Protein AF-A0A519ZML3-F1 (afdb_monomer_lite)

Foldseek 3Di:
DAFDADPFFAKDWDDDPVLVVCVPPPPRDRDPDIDIQGHFADDDPNFGWYWQEWDDDPNKIKTKTWTFPDNDRPDGHFTQFMWIKIADPVVSDMDIDFDDDPVRHGHRFAWRYKDFPDAPDVQKTWIWTWTDPVPPDIDTDIDIGGDDDDD

pLDDT: mean 86.87, std 12.07, range [33.75, 97.94]

Radius of gyration: 16.41 Å; chains: 1; bounding box: 42×41×36 Å

Structure (mmCIF, N/CA/C/O backbone):
data_AF-A0A519ZML3-F1
#
_entry.id   AF-A0A519ZML3-F1
#
loop_
_atom_site.group_PDB
_atom_site.id
_atom_site.type_symbol
_atom_site.label_atom_id
_atom_site.label_alt_id
_atom_site.label_comp_id
_atom_site.label_asym_id
_atom_site.label_entity_id
_atom_site.label_seq_id
_atom_site.pdbx_PDB_ins_code
_atom_site.Cartn_x
_atom_site.Cartn_y
_atom_site.Cartn_z
_atom_site.occupancy
_atom_site.B_iso_or_equiv
_atom_site.auth_seq_id
_atom_site.auth_comp_id
_atom_site.auth_asym_id
_atom_site.auth_atom_id
_atom_site.pdbx_PDB_model_num
ATOM 1 N N . MET A 1 1 ? 9.140 -6.364 -3.991 1.00 59.19 1 MET A N 1
ATOM 2 C CA . MET A 1 1 ? 8.193 -5.631 -4.862 1.00 59.19 1 MET A CA 1
ATOM 3 C C . MET A 1 1 ? 9.015 -4.781 -5.811 1.00 59.19 1 MET A C 1
ATOM 5 O O . MET A 1 1 ? 10.081 -4.355 -5.393 1.00 59.19 1 MET A O 1
ATOM 9 N N . GLN A 1 2 ? 8.594 -4.577 -7.058 1.00 54.97 2 GLN A N 1
ATOM 10 C CA . GLN A 1 2 ? 9.335 -3.736 -8.004 1.00 54.97 2 GLN A CA 1
ATOM 11 C C . GLN A 1 2 ? 8.392 -2.679 -8.581 1.00 54.97 2 GLN A C 1
ATOM 13 O O . GLN A 1 2 ? 7.272 -3.002 -8.973 1.00 54.97 2 GLN A O 1
ATOM 18 N N . ARG A 1 3 ? 8.839 -1.420 -8.596 1.00 58.59 3 ARG A N 1
ATOM 19 C CA . ARG A 1 3 ? 8.091 -0.273 -9.124 1.00 58.59 3 ARG A CA 1
ATOM 20 C C . ARG A 1 3 ? 8.196 -0.222 -10.653 1.00 58.59 3 ARG A C 1
ATOM 22 O O . ARG A 1 3 ? 9.276 -0.430 -11.205 1.00 58.59 3 ARG A O 1
ATOM 29 N N . SER A 1 4 ? 7.090 0.083 -11.332 1.00 54.75 4 SER A N 1
ATOM 30 C CA . SER A 1 4 ? 7.099 0.394 -12.768 1.00 54.75 4 SER A CA 1
ATOM 31 C C . SER A 1 4 ? 7.613 1.821 -12.992 1.00 54.75 4 SER A C 1
ATOM 33 O O . SER A 1 4 ? 7.153 2.750 -12.332 1.00 54.75 4 SER A O 1
ATOM 35 N N . VAL A 1 5 ? 8.537 2.017 -13.936 1.00 55.03 5 VAL A N 1
ATOM 36 C CA . VAL A 1 5 ? 8.936 3.359 -14.404 1.00 55.03 5 VAL A CA 1
ATOM 37 C C . VAL A 1 5 ? 7.847 3.891 -15.348 1.00 55.03 5 VAL A C 1
ATOM 39 O O . VAL A 1 5 ? 7.409 3.159 -16.234 1.00 55.03 5 VAL A O 1
ATOM 42 N N . GLY A 1 6 ? 7.444 5.160 -15.217 1.00 53.19 6 GLY A N 1
ATOM 43 C CA . GLY A 1 6 ? 6.710 5.865 -16.282 1.00 53.19 6 GLY A CA 1
ATOM 44 C C . GLY A 1 6 ? 5.177 5.828 -16.239 1.00 53.19 6 GLY A C 1
ATOM 45 O O . GLY A 1 6 ? 4.550 5.893 -17.291 1.00 53.19 6 GLY A O 1
ATOM 46 N N . GLY A 1 7 ? 4.556 5.755 -15.056 1.00 60.62 7 GLY A N 1
ATOM 47 C CA . GLY A 1 7 ? 3.109 5.995 -14.908 1.00 60.62 7 GLY A CA 1
ATOM 48 C C . GLY A 1 7 ? 2.190 4.907 -15.482 1.00 60.62 7 GLY A C 1
ATOM 49 O O . GLY A 1 7 ? 1.008 5.158 -15.689 1.00 60.62 7 GLY A O 1
ATOM 50 N N . GLY A 1 8 ? 2.721 3.710 -15.754 1.00 69.94 8 GLY A N 1
ATOM 51 C CA . GLY A 1 8 ? 1.911 2.532 -16.075 1.00 69.94 8 GLY A CA 1
ATOM 52 C C . GLY A 1 8 ? 1.202 1.958 -14.839 1.00 69.94 8 GLY A C 1
ATOM 53 O O . GLY A 1 8 ? 1.599 2.264 -13.711 1.00 69.94 8 GLY A O 1
ATOM 54 N N . PRO A 1 9 ? 0.186 1.098 -15.028 1.00 81.88 9 PRO A N 1
ATOM 55 C CA . PRO A 1 9 ? -0.559 0.514 -13.919 1.00 81.88 9 PRO A CA 1
ATOM 56 C C . PRO A 1 9 ? 0.352 -0.339 -13.032 1.00 81.88 9 PRO A C 1
ATOM 58 O O . PRO A 1 9 ? 1.339 -0.926 -13.491 1.00 81.88 9 PRO A O 1
ATOM 61 N N . ALA A 1 10 ? -0.003 -0.451 -11.755 1.00 88.75 10 ALA A N 1
ATOM 62 C CA . ALA A 1 10 ? 0.687 -1.356 -10.852 1.00 88.75 10 ALA A CA 1
ATOM 63 C C . ALA A 1 10 ? 0.255 -2.795 -11.130 1.00 88.75 10 ALA A C 1
ATOM 65 O O . ALA A 1 10 ? -0.930 -3.080 -11.311 1.00 88.75 10 ALA A O 1
ATOM 66 N N . VAL A 1 11 ? 1.221 -3.711 -11.165 1.00 91.50 11 VAL A N 1
ATOM 67 C CA . VAL A 1 11 ? 0.991 -5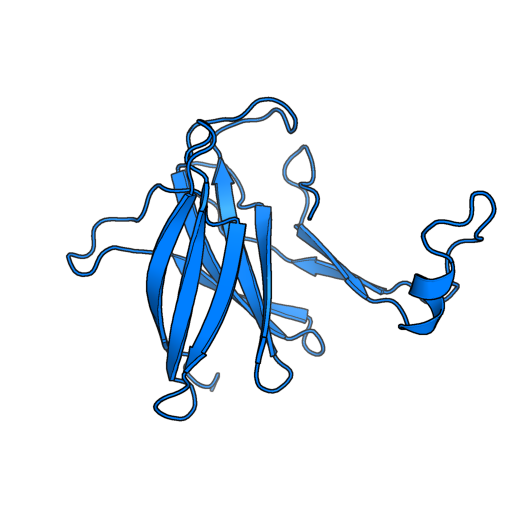.083 -11.625 1.00 91.50 11 VAL A CA 1
ATOM 68 C C . VAL A 1 11 ? 1.220 -6.087 -10.501 1.00 91.50 11 VAL A C 1
ATOM 70 O O . VAL A 1 11 ? 2.237 -6.047 -9.812 1.00 91.50 11 VAL A O 1
ATOM 73 N N . LEU A 1 12 ? 0.288 -7.029 -10.358 1.00 91.88 12 LEU A N 1
ATOM 74 C CA . LEU A 1 12 ? 0.462 -8.258 -9.589 1.00 91.88 12 LEU A CA 1
ATOM 75 C C . LEU A 1 12 ? 0.552 -9.448 -10.547 1.00 91.88 12 LEU A C 1
ATOM 77 O O . LEU A 1 12 ? -0.276 -9.601 -11.447 1.00 91.88 12 LEU A O 1
ATOM 81 N N . PHE A 1 13 ? 1.534 -10.316 -10.323 1.00 89.81 13 PHE A N 1
ATOM 82 C CA . PHE A 1 13 ? 1.659 -11.584 -11.036 1.00 89.81 13 PHE A CA 1
ATOM 83 C C . PHE A 1 13 ? 1.119 -12.709 -10.158 1.00 89.81 13 PHE A C 1
ATOM 85 O O . PHE A 1 13 ? 1.641 -12.964 -9.074 1.00 89.81 13 PHE A O 1
ATOM 92 N N . ALA A 1 14 ? 0.072 -13.381 -10.627 1.00 88.88 14 ALA A N 1
ATOM 93 C CA . ALA A 1 14 ? -0.443 -14.591 -10.008 1.00 88.88 14 ALA A CA 1
ATOM 94 C C . ALA A 1 14 ? 0.120 -15.812 -10.741 1.00 88.88 14 ALA A C 1
ATOM 96 O O . ALA A 1 14 ? -0.017 -15.944 -11.960 1.00 88.88 14 ALA A O 1
ATOM 97 N N . LEU A 1 15 ? 0.762 -16.682 -9.969 1.00 87.94 15 LEU A N 1
ATOM 98 C CA . LEU A 1 15 ? 1.498 -17.853 -10.425 1.00 87.94 15 LEU A CA 1
ATOM 99 C C . LEU A 1 15 ? 1.099 -19.052 -9.555 1.00 87.94 15 LEU A C 1
ATOM 101 O O . LEU A 1 15 ? 0.874 -18.864 -8.355 1.00 87.94 15 LEU A O 1
ATOM 105 N N . PRO A 1 16 ? 1.041 -20.273 -10.109 1.00 86.75 16 PRO A N 1
ATOM 106 C CA . PRO A 1 16 ? 0.944 -21.480 -9.298 1.00 86.75 16 PRO A CA 1
ATOM 107 C C . PRO A 1 16 ? 2.143 -21.599 -8.347 1.00 86.75 16 PRO A C 1
ATOM 109 O O . PRO A 1 16 ? 3.259 -21.219 -8.705 1.00 86.75 16 PRO A O 1
ATOM 112 N N . LEU A 1 17 ? 1.940 -22.126 -7.138 1.00 85.69 17 LEU A N 1
ATOM 113 C CA . LEU A 1 17 ? 3.008 -22.222 -6.135 1.00 85.69 17 LEU A CA 1
ATOM 114 C C . LEU A 1 17 ? 4.164 -23.108 -6.621 1.00 85.69 17 LEU A C 1
ATOM 116 O O . LEU A 1 17 ? 5.327 -22.785 -6.392 1.00 85.69 17 LEU A O 1
ATOM 120 N N . GLU A 1 18 ? 3.857 -24.189 -7.339 1.00 83.81 18 GLU A N 1
ATOM 121 C CA . GLU A 1 18 ? 4.848 -25.087 -7.930 1.00 83.81 18 GLU A CA 1
ATOM 122 C C . GLU A 1 18 ? 5.797 -24.362 -8.891 1.00 83.81 18 GLU A C 1
ATOM 124 O O . GLU A 1 18 ? 6.973 -24.711 -8.975 1.00 83.81 18 GLU A O 1
ATOM 129 N N . ALA A 1 19 ? 5.330 -23.291 -9.539 1.00 82.56 19 ALA A N 1
ATOM 130 C CA . ALA A 1 19 ? 6.146 -22.469 -10.417 1.00 82.56 19 ALA A CA 1
ATOM 131 C C . ALA A 1 19 ? 7.290 -21.775 -9.651 1.00 82.56 19 ALA A C 1
ATOM 133 O O . ALA A 1 19 ? 8.363 -21.574 -10.210 1.00 82.56 19 ALA A O 1
ATOM 134 N N . LEU A 1 20 ? 7.110 -21.458 -8.362 1.00 81.19 20 LEU A N 1
ATOM 135 C CA . LEU A 1 20 ? 8.137 -20.787 -7.555 1.00 81.19 20 LEU A CA 1
ATOM 136 C C . LEU A 1 20 ? 9.322 -21.692 -7.195 1.00 81.19 20 LEU A C 1
ATOM 138 O O . LEU A 1 20 ? 10.388 -21.178 -6.864 1.00 81.19 20 LEU A O 1
ATOM 142 N N . THR A 1 21 ? 9.178 -23.018 -7.284 1.00 80.06 21 THR A N 1
ATOM 143 C CA . THR A 1 21 ? 10.272 -23.957 -6.961 1.00 80.06 21 THR A CA 1
ATOM 144 C C . THR A 1 21 ? 11.476 -23.819 -7.895 1.00 80.06 21 THR A C 1
ATOM 146 O O . THR A 1 21 ? 12.599 -24.109 -7.493 1.00 80.06 21 THR A O 1
ATOM 149 N N . HIS A 1 22 ? 11.255 -23.287 -9.097 1.00 78.44 22 HIS A N 1
ATOM 150 C CA . HIS A 1 22 ? 12.276 -23.097 -10.123 1.00 78.44 22 HIS A CA 1
ATOM 151 C C . HIS A 1 22 ? 12.752 -21.639 -10.248 1.00 78.44 22 HIS A C 1
ATOM 153 O O . HIS A 1 22 ? 13.520 -21.324 -11.154 1.00 78.44 22 HIS A O 1
ATOM 159 N N . LEU A 1 23 ? 12.334 -20.733 -9.349 1.00 72.12 23 LEU A N 1
ATOM 160 C CA . LEU A 1 23 ? 12.585 -19.286 -9.470 1.00 72.12 23 LEU A CA 1
ATOM 161 C C . LEU A 1 23 ? 14.082 -18.927 -9.572 1.00 72.12 23 LEU A C 1
ATOM 163 O O . LEU A 1 23 ? 14.436 -17.921 -10.180 1.00 72.12 23 LEU A O 1
ATOM 167 N N . PHE A 1 24 ? 14.959 -19.754 -8.997 1.00 77.62 24 PHE A N 1
ATOM 168 C CA . PHE A 1 24 ? 16.412 -19.552 -9.006 1.00 77.62 24 PHE A CA 1
ATOM 169 C C . PHE A 1 24 ? 17.149 -20.399 -10.053 1.00 77.62 24 PHE A C 1
ATOM 171 O O . PHE A 1 24 ? 18.379 -20.384 -10.101 1.00 77.62 24 PHE A O 1
ATOM 178 N N . GLU A 1 25 ? 16.430 -21.146 -10.893 1.00 83.50 25 GLU A N 1
ATOM 179 C CA . GLU A 1 25 ? 17.046 -21.961 -11.934 1.00 83.50 25 GLU A CA 1
ATOM 180 C C . GLU A 1 25 ? 17.347 -21.111 -13.182 1.00 83.50 25 GLU A C 1
ATOM 182 O O . GLU A 1 25 ? 16.428 -20.581 -13.808 1.00 83.50 25 GLU A O 1
ATOM 187 N N . PRO A 1 26 ? 18.614 -21.027 -13.638 1.00 73.88 26 PRO A N 1
ATOM 188 C CA . PRO A 1 26 ? 19.012 -20.154 -14.753 1.00 73.88 26 PRO A CA 1
ATOM 189 C C . PRO A 1 26 ? 18.349 -20.468 -16.102 1.00 73.88 26 PRO A C 1
ATOM 191 O O . PRO A 1 26 ? 18.491 -19.707 -17.056 1.00 73.88 26 PRO A O 1
ATOM 194 N N . ARG A 1 27 ? 17.702 -21.633 -16.218 1.00 74.62 27 ARG A N 1
ATOM 195 C CA . ARG A 1 27 ? 17.061 -22.138 -17.442 1.00 74.62 27 ARG A CA 1
ATOM 196 C C . ARG A 1 27 ? 15.575 -22.408 -17.249 1.00 74.62 27 ARG A C 1
ATOM 198 O O . ARG A 1 27 ? 14.983 -23.129 -18.050 1.00 74.62 27 ARG A O 1
ATOM 205 N N . TRP A 1 28 ? 14.989 -21.863 -16.188 1.00 71.94 28 TRP A N 1
ATOM 206 C CA . TRP A 1 28 ? 13.565 -21.992 -15.968 1.00 71.94 28 TRP A CA 1
ATOM 207 C C . TRP A 1 28 ? 12.802 -21.335 -17.120 1.00 71.94 28 TRP A C 1
ATOM 209 O O . TRP A 1 28 ? 12.910 -20.133 -17.366 1.00 71.94 28 TRP A O 1
ATOM 219 N N . ALA A 1 29 ? 12.055 -22.147 -17.867 1.00 70.12 29 ALA A N 1
ATOM 220 C CA . ALA A 1 29 ? 11.097 -21.634 -18.829 1.00 70.12 29 ALA A CA 1
ATOM 221 C C . ALA A 1 29 ? 9.951 -20.976 -18.056 1.00 70.12 29 ALA A C 1
ATOM 223 O O . ALA A 1 29 ? 9.445 -21.561 -17.098 1.00 70.12 29 ALA A O 1
ATOM 224 N N . ALA A 1 30 ? 9.542 -19.775 -18.477 1.00 67.88 30 ALA A N 1
ATOM 225 C CA . ALA A 1 30 ? 8.442 -19.060 -17.842 1.00 67.88 30 ALA A CA 1
ATOM 226 C C . ALA A 1 30 ? 7.221 -19.990 -17.674 1.00 67.88 30 ALA A C 1
ATOM 228 O O . ALA A 1 30 ? 6.881 -20.731 -18.603 1.00 67.88 30 ALA A O 1
ATOM 229 N N . PRO A 1 31 ? 6.565 -19.985 -16.504 1.00 71.75 31 PRO A N 1
ATOM 230 C CA . PRO A 1 31 ? 5.484 -20.914 -16.231 1.00 71.75 31 PRO A CA 1
ATOM 231 C C . PRO A 1 31 ? 4.310 -20.613 -17.163 1.00 71.75 31 PRO A C 1
ATOM 233 O O . PRO A 1 31 ? 3.960 -19.456 -17.387 1.00 71.75 31 PRO A O 1
ATOM 236 N N . GLY A 1 32 ? 3.684 -21.658 -17.708 1.00 70.31 32 GLY A N 1
ATOM 237 C CA . GLY A 1 32 ? 2.651 -21.516 -18.743 1.00 70.31 32 GLY A CA 1
ATOM 238 C C . GLY A 1 32 ? 1.372 -20.790 -18.300 1.00 70.31 32 GLY A C 1
ATOM 239 O O . GLY A 1 32 ? 0.542 -20.463 -19.142 1.00 70.31 32 GLY A O 1
ATOM 240 N N . ALA A 1 33 ? 1.203 -20.527 -17.001 1.00 74.56 33 ALA A N 1
ATOM 241 C CA . ALA A 1 33 ? 0.018 -19.902 -16.422 1.00 74.56 33 ALA A CA 1
ATOM 242 C C . ALA A 1 33 ? 0.391 -18.706 -15.527 1.00 74.56 33 ALA A C 1
ATOM 244 O O . ALA A 1 33 ? 0.196 -18.740 -14.314 1.00 74.56 33 ALA A O 1
ATOM 245 N N . VAL A 1 34 ? 0.936 -17.640 -16.123 1.00 85.56 34 VAL A N 1
ATOM 246 C CA . VAL A 1 34 ? 1.090 -16.342 -15.442 1.00 85.56 34 VAL A CA 1
ATOM 247 C C . VAL A 1 34 ? -0.137 -15.491 -15.712 1.00 85.56 34 VAL A C 1
ATOM 249 O O . VAL A 1 34 ? -0.384 -15.106 -16.854 1.00 85.56 34 VAL A O 1
ATOM 252 N N . ARG A 1 35 ? -0.894 -15.149 -14.668 1.00 89.38 35 ARG A N 1
ATOM 253 C CA . ARG A 1 35 ? -1.945 -14.135 -14.781 1.00 89.38 35 ARG A CA 1
ATOM 254 C C . ARG A 1 35 ? -1.394 -12.793 -14.322 1.00 89.38 35 ARG A C 1
ATOM 256 O O . ARG A 1 35 ? -1.003 -12.638 -13.168 1.00 89.38 35 ARG A O 1
ATOM 263 N N . MET A 1 36 ? -1.380 -11.831 -15.236 1.00 90.25 36 MET A N 1
ATOM 264 C CA . MET A 1 36 ? -1.022 -10.446 -14.958 1.00 90.25 36 MET A CA 1
ATOM 265 C C . MET A 1 36 ? -2.285 -9.670 -14.577 1.00 90.25 36 MET A C 1
ATOM 267 O O . MET A 1 36 ? -3.233 -9.619 -15.358 1.00 90.25 36 MET A O 1
ATOM 271 N N . LEU A 1 37 ? -2.304 -9.087 -13.382 1.00 92.50 37 LEU A N 1
ATOM 272 C CA . LEU A 1 37 ? -3.403 -8.265 -12.879 1.00 92.50 37 LEU A CA 1
ATOM 273 C C . LEU A 1 37 ? -2.919 -6.825 -12.760 1.00 92.50 37 LEU A C 1
ATOM 275 O O . LEU A 1 37 ? -1.968 -6.561 -12.029 1.00 92.50 37 LEU A O 1
ATOM 279 N N . ALA A 1 38 ? -3.564 -5.915 -13.481 1.00 92.50 38 ALA A N 1
ATOM 280 C CA . ALA A 1 38 ? -3.237 -4.496 -13.473 1.00 92.50 38 ALA A CA 1
ATOM 281 C C . ALA A 1 38 ? -4.230 -3.726 -12.594 1.00 92.50 38 ALA A C 1
ATOM 283 O O . ALA A 1 38 ? -5.439 -3.966 -12.671 1.00 92.50 38 ALA A O 1
ATOM 284 N N . PHE A 1 39 ? -3.707 -2.807 -11.786 1.00 92.50 39 PHE A N 1
ATOM 285 C CA . PHE A 1 39 ? -4.463 -1.962 -10.871 1.00 92.50 39 PHE A CA 1
ATOM 286 C C . PHE A 1 39 ? -4.052 -0.501 -11.029 1.00 92.50 39 PHE A C 1
ATOM 288 O O . PHE A 1 39 ? -2.863 -0.178 -11.086 1.00 92.50 39 PHE A O 1
ATOM 295 N N . GLU A 1 40 ? -5.051 0.375 -11.028 1.00 92.00 40 GLU A N 1
ATOM 296 C CA . GLU A 1 40 ? -4.847 1.808 -10.845 1.00 92.00 40 GLU A CA 1
ATOM 297 C C . GLU A 1 40 ? -4.618 2.088 -9.361 1.00 92.00 40 GLU A C 1
ATOM 299 O O . GLU A 1 40 ? -5.402 1.659 -8.506 1.00 92.00 40 GLU A O 1
ATOM 304 N N . LEU A 1 41 ? -3.531 2.791 -9.054 1.00 93.69 41 LEU A N 1
ATOM 305 C CA . LEU A 1 41 ? -3.185 3.173 -7.690 1.00 93.69 41 LEU A CA 1
ATOM 306 C C . LEU A 1 41 ? -3.465 4.658 -7.445 1.00 93.69 41 LEU A C 1
ATOM 308 O O . LEU A 1 41 ? -3.524 5.442 -8.395 1.00 93.69 41 LEU A O 1
ATOM 312 N N . PRO A 1 42 ? -3.642 5.073 -6.176 1.00 95.19 42 PRO A N 1
ATOM 313 C CA . PRO A 1 42 ? -3.818 6.479 -5.843 1.00 95.19 42 PRO A CA 1
ATOM 314 C C . PRO A 1 42 ? -2.674 7.352 -6.368 1.00 95.19 42 PRO A C 1
ATOM 316 O O . PRO A 1 42 ? -1.515 6.940 -6.377 1.00 95.19 42 PRO A O 1
ATOM 319 N N . VAL A 1 43 ? -3.009 8.586 -6.744 1.00 93.69 43 VAL A N 1
ATOM 320 C CA . VAL A 1 43 ? -2.060 9.599 -7.219 1.00 93.69 43 VAL A CA 1
ATOM 321 C C . VAL A 1 43 ? -2.027 10.753 -6.220 1.00 93.69 43 VAL A C 1
ATOM 323 O O . VAL A 1 43 ? -3.079 11.244 -5.806 1.00 93.69 43 VAL A O 1
ATOM 326 N N . LEU A 1 44 ? -0.831 11.209 -5.849 1.00 93.56 44 LEU A N 1
ATOM 327 C CA . LEU A 1 44 ? -0.622 12.444 -5.092 1.00 93.56 44 LEU A CA 1
ATOM 328 C C . LEU A 1 44 ? 0.268 13.378 -5.905 1.00 93.56 44 LEU A C 1
ATOM 330 O O . LEU A 1 44 ? 1.340 12.985 -6.347 1.00 93.56 44 LEU A O 1
ATOM 334 N N . GLU A 1 45 ? -0.197 14.609 -6.118 1.00 92.38 45 GLU A N 1
ATOM 335 C CA . GLU A 1 45 ? 0.565 15.659 -6.818 1.00 92.38 45 GLU A CA 1
ATOM 336 C C . GLU A 1 45 ? 1.070 15.242 -8.215 1.00 92.38 45 GLU A C 1
ATOM 338 O O . GLU A 1 45 ? 2.109 15.696 -8.680 1.00 92.38 45 GLU A O 1
ATOM 343 N N . GLY A 1 46 ? 0.325 14.369 -8.900 1.00 89.88 46 GLY A N 1
ATOM 344 C CA . GLY A 1 46 ? 0.695 13.842 -10.218 1.00 89.88 46 GLY A CA 1
ATOM 345 C C . GLY A 1 46 ? 1.610 12.613 -10.189 1.00 89.88 46 GLY A C 1
ATOM 346 O O . GLY A 1 46 ? 1.848 12.027 -11.241 1.00 89.88 46 GLY A O 1
ATOM 347 N N . TYR A 1 47 ? 2.059 12.173 -9.012 1.00 89.81 47 TYR A N 1
ATOM 348 C CA . TYR A 1 47 ? 2.852 10.958 -8.829 1.00 89.81 47 TYR A CA 1
ATOM 349 C C . TYR A 1 47 ? 1.959 9.797 -8.390 1.00 89.81 47 TYR A C 1
ATOM 351 O O . TYR A 1 47 ? 1.241 9.885 -7.390 1.00 89.81 47 TYR A O 1
ATOM 359 N N . ALA A 1 48 ? 1.980 8.705 -9.152 1.00 90.50 48 ALA A N 1
ATOM 360 C CA . ALA A 1 48 ? 1.263 7.484 -8.804 1.00 90.50 48 ALA A CA 1
ATOM 361 C C . ALA A 1 48 ? 1.966 6.747 -7.659 1.00 90.50 48 ALA A C 1
ATOM 363 O O . ALA A 1 48 ? 3.196 6.703 -7.595 1.00 90.50 48 ALA A O 1
ATOM 364 N N . ALA A 1 49 ? 1.186 6.140 -6.769 1.00 92.12 49 ALA A N 1
ATOM 365 C CA . ALA A 1 49 ? 1.735 5.254 -5.758 1.00 92.12 49 ALA A CA 1
ATOM 366 C C . ALA A 1 49 ? 2.306 3.992 -6.417 1.00 92.12 49 ALA A C 1
ATOM 368 O O . ALA A 1 49 ? 1.781 3.509 -7.420 1.00 92.12 49 ALA A O 1
ATOM 369 N N . GLY A 1 50 ? 3.357 3.434 -5.826 1.00 91.69 50 GLY A N 1
ATOM 370 C CA . GLY A 1 50 ? 3.816 2.077 -6.101 1.00 91.69 50 GLY A CA 1
ATOM 371 C C . GLY A 1 50 ? 3.397 1.164 -4.960 1.00 91.69 50 GLY A C 1
ATOM 372 O O . GLY A 1 50 ? 3.420 1.586 -3.804 1.00 91.69 50 GLY A O 1
ATOM 373 N N . PHE A 1 51 ? 3.032 -0.087 -5.252 1.00 94.19 51 PHE A N 1
ATOM 374 C CA . PHE A 1 51 ? 2.893 -1.049 -4.167 1.00 94.19 51 PHE A CA 1
ATOM 375 C C . PHE A 1 51 ? 4.237 -1.201 -3.441 1.00 94.19 51 PHE A C 1
ATOM 377 O O . PHE A 1 51 ? 5.287 -1.294 -4.084 1.00 94.19 51 PHE A O 1
ATOM 384 N N . SER A 1 52 ? 4.186 -1.270 -2.115 1.00 93.06 52 SER A N 1
ATOM 385 C CA . SER A 1 52 ? 5.371 -1.298 -1.256 1.00 93.06 52 SER A CA 1
ATOM 386 C C . SER A 1 52 ? 5.386 -2.458 -0.258 1.00 93.06 52 SER A C 1
ATOM 388 O O . SER A 1 52 ? 6.455 -2.856 0.182 1.00 93.06 52 SER A O 1
ATOM 390 N N . GLY A 1 53 ? 4.233 -3.058 0.047 1.00 94.94 53 GLY A N 1
ATOM 391 C CA . GLY A 1 53 ? 4.110 -4.196 0.960 1.00 94.94 53 GLY A CA 1
ATOM 392 C C . GLY A 1 53 ? 2.795 -4.945 0.753 1.00 94.94 53 GLY A C 1
ATOM 393 O O . GLY A 1 53 ? 1.849 -4.406 0.173 1.00 94.94 53 GLY A O 1
ATOM 394 N N . ALA A 1 54 ? 2.723 -6.201 1.203 1.00 96.31 54 ALA A N 1
ATOM 395 C CA . ALA A 1 54 ? 1.523 -7.026 1.065 1.00 96.31 54 ALA A CA 1
ATOM 396 C C . ALA A 1 54 ? 1.377 -8.080 2.176 1.00 96.31 54 ALA A C 1
ATOM 398 O O . ALA A 1 54 ? 2.368 -8.625 2.659 1.00 96.31 54 ALA A O 1
ATOM 399 N N . THR A 1 55 ? 0.135 -8.410 2.537 1.00 95.81 55 THR A N 1
ATOM 400 C CA . THR A 1 55 ? -0.216 -9.549 3.399 1.00 95.81 55 THR A CA 1
ATOM 401 C C . THR A 1 55 ? -1.623 -10.064 3.084 1.00 95.81 55 THR A C 1
ATOM 403 O O . THR A 1 55 ? -2.451 -9.328 2.551 1.00 95.81 55 THR A O 1
ATOM 406 N N . PHE A 1 56 ? -1.919 -11.321 3.409 1.00 92.62 56 PHE A N 1
ATOM 407 C CA . PHE A 1 56 ? -3.261 -11.886 3.240 1.00 92.62 56 PHE A CA 1
ATOM 408 C C . PHE A 1 56 ? -4.034 -11.884 4.561 1.00 92.62 56 PHE A C 1
ATOM 410 O O . PHE A 1 56 ? -3.497 -12.257 5.602 1.00 92.62 56 PHE A O 1
ATOM 417 N N . VAL A 1 57 ? -5.317 -11.526 4.501 1.00 87.88 57 VAL A N 1
ATOM 418 C CA . VAL A 1 57 ? -6.289 -11.703 5.590 1.00 87.88 57 VAL A CA 1
ATOM 419 C C . VAL A 1 57 ? -7.613 -12.166 4.993 1.00 87.88 57 VAL A C 1
ATOM 421 O O . VAL A 1 57 ? -8.077 -11.573 4.026 1.00 87.88 57 VAL A O 1
ATOM 424 N N . ASP A 1 58 ? -8.212 -13.238 5.516 1.00 83.25 58 ASP A N 1
ATOM 425 C CA . ASP A 1 58 ? -9.538 -13.727 5.094 1.00 83.25 58 ASP A CA 1
ATOM 426 C C . ASP A 1 58 ? -9.731 -13.791 3.558 1.00 83.25 58 ASP A C 1
ATOM 428 O O . ASP A 1 58 ? -10.714 -13.296 3.007 1.00 83.25 58 ASP A O 1
ATOM 432 N N . ASN A 1 59 ? -8.749 -14.361 2.845 1.00 83.06 59 ASN A N 1
ATOM 433 C CA . ASN A 1 59 ? -8.679 -14.454 1.374 1.00 83.06 59 ASN A CA 1
ATOM 434 C C . ASN A 1 59 ? -8.636 -13.115 0.609 1.00 83.06 59 ASN A C 1
ATOM 436 O O . ASN A 1 59 ? -8.711 -13.103 -0.620 1.00 83.06 59 ASN A O 1
ATOM 440 N N . LYS A 1 60 ? -8.471 -11.991 1.302 1.00 87.94 60 LYS A N 1
ATOM 441 C CA . LYS A 1 60 ? -8.230 -10.672 0.717 1.00 87.94 60 LYS A CA 1
ATOM 442 C C . LYS A 1 60 ? -6.755 -10.321 0.827 1.00 87.94 60 LYS A C 1
ATOM 444 O O . LYS A 1 60 ? -6.093 -10.644 1.813 1.00 87.94 60 LYS A O 1
ATOM 449 N N . LEU A 1 61 ? -6.244 -9.648 -0.195 1.00 95.38 61 LEU A N 1
ATOM 450 C CA . LEU A 1 61 ? -4.881 -9.145 -0.194 1.00 95.38 61 LEU A CA 1
ATOM 451 C C . LEU A 1 61 ? -4.900 -7.717 0.357 1.00 95.38 61 LEU A C 1
ATOM 453 O O . LEU A 1 61 ? -5.431 -6.808 -0.276 1.00 95.38 61 LEU A O 1
ATOM 457 N N . LEU A 1 62 ? -4.337 -7.521 1.542 1.00 96.81 62 LEU A N 1
ATOM 458 C CA . LEU A 1 62 ? -4.019 -6.197 2.055 1.00 96.81 62 LEU A CA 1
ATOM 459 C C . LEU A 1 62 ? -2.677 -5.756 1.481 1.00 96.81 62 LEU A C 1
ATOM 461 O O . LEU A 1 62 ? -1.724 -6.534 1.442 1.00 96.81 62 LEU A O 1
ATOM 465 N N . VAL A 1 63 ? -2.588 -4.500 1.070 1.00 97.12 63 VAL A N 1
ATOM 466 C CA . VAL A 1 63 ? -1.377 -3.918 0.487 1.00 97.12 63 VAL A CA 1
ATOM 467 C C . VAL A 1 63 ? -1.060 -2.581 1.134 1.00 97.12 63 VAL A C 1
ATOM 469 O O . VAL A 1 63 ? -1.962 -1.869 1.574 1.00 97.12 63 VAL A O 1
ATOM 472 N N . THR A 1 64 ? 0.212 -2.210 1.141 1.00 97.38 64 THR A N 1
ATOM 473 C CA . THR A 1 64 ? 0.626 -0.813 1.280 1.00 97.38 64 THR A CA 1
ATOM 474 C C . THR A 1 64 ? 1.078 -0.287 -0.071 1.00 97.38 64 THR A C 1
ATOM 476 O O . THR A 1 64 ? 1.581 -1.041 -0.909 1.00 97.38 64 THR A O 1
ATOM 479 N N . ALA A 1 65 ? 0.860 1.004 -0.294 1.00 95.69 65 ALA A N 1
ATOM 480 C CA . ALA A 1 65 ? 1.364 1.700 -1.466 1.00 95.69 65 ALA A CA 1
ATOM 481 C C . ALA A 1 65 ? 1.880 3.084 -1.070 1.00 95.69 65 ALA A C 1
ATOM 483 O O . ALA A 1 65 ? 1.189 3.812 -0.357 1.00 95.69 65 ALA A O 1
ATOM 484 N N . SER A 1 66 ? 3.071 3.450 -1.530 1.00 94.31 66 SER A N 1
ATOM 485 C CA . SER A 1 66 ? 3.725 4.722 -1.202 1.00 94.31 66 SER A CA 1
ATOM 486 C C . SER A 1 66 ? 3.936 5.555 -2.461 1.00 94.31 66 SER A C 1
ATOM 488 O O . SER A 1 66 ? 4.196 5.013 -3.535 1.00 94.31 66 SER A O 1
ATOM 490 N N . VAL A 1 67 ? 3.786 6.874 -2.330 1.00 92.50 67 VAL A N 1
ATOM 491 C CA . VAL A 1 67 ? 4.048 7.840 -3.403 1.00 92.50 67 VAL A CA 1
ATOM 492 C C . VAL A 1 67 ? 5.367 8.542 -3.122 1.00 92.50 67 VAL A C 1
ATOM 494 O O . VAL A 1 67 ? 5.526 9.141 -2.060 1.00 92.50 67 VAL A O 1
ATOM 497 N N . GLU A 1 68 ? 6.267 8.531 -4.096 1.00 89.12 68 GLU A N 1
ATOM 498 C CA . GLU A 1 68 ? 7.524 9.278 -4.075 1.00 89.12 68 GLU A CA 1
ATOM 499 C C . GLU A 1 68 ? 7.545 10.265 -5.243 1.00 89.12 68 GLU A C 1
ATOM 501 O O . GLU A 1 68 ? 7.196 9.917 -6.373 1.00 89.12 68 GLU A O 1
ATOM 506 N N . ALA A 1 69 ? 7.955 11.502 -4.972 1.00 88.75 69 ALA A N 1
ATOM 507 C CA . ALA A 1 69 ? 8.040 12.581 -5.949 1.00 88.75 69 ALA A CA 1
ATOM 508 C C . ALA A 1 69 ? 9.308 12.464 -6.809 1.00 88.75 69 ALA A C 1
ATOM 510 O O . ALA A 1 69 ? 10.208 13.300 -6.741 1.00 88.75 69 ALA A O 1
ATOM 511 N N . THR A 1 70 ? 9.399 11.398 -7.596 1.00 79.81 70 THR A N 1
ATOM 512 C CA . THR A 1 70 ? 10.510 11.147 -8.516 1.00 79.81 70 THR A CA 1
ATOM 513 C C . THR A 1 70 ? 9.990 10.556 -9.822 1.00 79.81 70 THR A C 1
ATOM 515 O O . THR A 1 70 ? 9.046 9.767 -9.841 1.00 79.81 70 THR A O 1
ATOM 518 N N . ALA A 1 71 ? 10.596 10.967 -10.936 1.00 71.31 71 ALA A N 1
ATOM 519 C CA . ALA A 1 71 ? 10.363 10.366 -12.249 1.00 71.31 71 ALA A CA 1
ATOM 520 C C . ALA A 1 71 ? 11.369 9.240 -12.558 1.00 71.31 71 ALA A C 1
ATOM 522 O O . ALA A 1 71 ? 11.230 8.548 -13.567 1.00 71.31 71 ALA A O 1
ATOM 523 N N . ASP A 1 72 ? 12.378 9.066 -11.702 1.00 70.19 72 ASP A N 1
ATOM 524 C CA . ASP A 1 72 ? 13.410 8.042 -11.811 1.00 70.19 72 ASP A CA 1
ATOM 525 C C . ASP A 1 72 ? 13.063 6.878 -10.874 1.00 70.19 72 ASP A C 1
ATOM 527 O O . ASP A 1 72 ? 12.750 7.077 -9.704 1.00 70.19 72 ASP A O 1
ATOM 531 N N . ALA A 1 73 ? 13.098 5.644 -11.379 1.00 62.66 73 ALA A N 1
ATOM 532 C CA . ALA A 1 73 ? 12.823 4.485 -10.538 1.00 62.66 73 ALA A CA 1
ATOM 533 C C . ALA A 1 73 ? 13.982 4.110 -9.608 1.00 62.66 73 ALA A C 1
ATOM 535 O O . ALA A 1 73 ? 13.744 3.315 -8.700 1.00 62.66 73 ALA A O 1
ATOM 536 N N . VAL A 1 74 ? 15.183 4.651 -9.834 1.00 63.78 74 VAL A N 1
ATOM 537 C CA . VAL A 1 74 ? 16.398 4.386 -9.053 1.00 63.78 74 VAL A CA 1
ATOM 538 C C . VAL A 1 74 ? 16.676 5.493 -8.039 1.00 63.78 74 VAL A C 1
ATOM 540 O O . VAL A 1 74 ? 17.155 5.192 -6.953 1.00 63.78 74 VAL A O 1
ATOM 543 N N . ALA A 1 75 ? 16.408 6.756 -8.380 1.00 65.88 75 ALA A N 1
ATOM 544 C CA . ALA A 1 75 ? 16.642 7.872 -7.467 1.00 65.88 75 ALA A CA 1
ATOM 545 C C . ALA A 1 75 ? 15.441 8.088 -6.541 1.00 65.88 75 ALA A C 1
ATOM 547 O O . ALA A 1 75 ? 14.327 8.319 -7.021 1.00 65.88 75 ALA A O 1
ATOM 548 N N . ASP A 1 76 ? 15.690 8.072 -5.233 1.00 68.50 76 ASP A N 1
ATOM 549 C CA . ASP A 1 76 ? 14.660 8.312 -4.226 1.00 68.50 76 ASP A CA 1
ATOM 550 C C . ASP A 1 76 ? 14.188 9.772 -4.274 1.00 68.50 76 ASP A C 1
ATOM 552 O O . ASP A 1 76 ? 14.976 10.724 -4.259 1.00 68.50 76 ASP A O 1
ATOM 556 N N . GLY A 1 77 ? 12.870 9.941 -4.377 1.00 79.38 77 GLY A N 1
ATOM 557 C CA . GLY A 1 77 ? 12.201 11.234 -4.275 1.00 79.38 77 GLY A CA 1
ATOM 558 C C . GLY A 1 77 ? 11.631 11.444 -2.879 1.00 79.38 77 GLY A C 1
ATOM 559 O O . GLY A 1 77 ? 11.499 10.510 -2.094 1.00 79.38 77 GLY A O 1
ATOM 560 N N . ALA A 1 78 ? 11.208 12.671 -2.576 1.00 87.69 78 ALA A N 1
ATOM 561 C CA . ALA A 1 78 ? 10.489 12.923 -1.332 1.00 87.69 78 ALA A CA 1
ATOM 562 C C . ALA A 1 78 ? 9.203 12.081 -1.274 1.00 87.69 78 ALA A C 1
ATOM 564 O O . ALA A 1 78 ? 8.412 12.072 -2.221 1.00 87.69 78 ALA A O 1
ATOM 565 N N . VAL A 1 79 ? 8.971 11.405 -0.152 1.00 91.31 79 VAL A N 1
ATOM 566 C CA . VAL A 1 79 ? 7.755 10.618 0.056 1.00 91.31 79 VAL A CA 1
ATOM 567 C C . VAL A 1 79 ? 6.581 11.564 0.320 1.00 91.31 79 VAL A C 1
ATOM 569 O O . VAL A 1 79 ? 6.578 12.339 1.274 1.00 91.31 79 VAL A O 1
ATOM 572 N N . LEU A 1 80 ? 5.558 11.503 -0.532 1.00 93.81 80 LEU A N 1
ATOM 573 C CA . LEU A 1 80 ? 4.354 12.345 -0.442 1.00 93.81 80 LEU A CA 1
ATOM 574 C C . LEU A 1 80 ? 3.261 11.719 0.438 1.00 93.81 80 LEU A C 1
ATOM 576 O O . LEU A 1 80 ? 2.283 12.368 0.836 1.00 93.81 80 LEU A O 1
ATOM 580 N N . GLY A 1 81 ? 3.414 10.434 0.742 1.00 95.50 81 GLY A N 1
ATOM 581 C CA . GLY A 1 81 ? 2.600 9.704 1.696 1.00 95.50 81 GLY A CA 1
ATOM 582 C C . GLY A 1 81 ? 2.376 8.256 1.302 1.00 95.50 81 GLY A C 1
ATOM 583 O O . GLY A 1 81 ? 2.821 7.785 0.256 1.00 95.50 81 GLY A O 1
ATOM 584 N N . SER A 1 82 ? 1.649 7.560 2.169 1.00 96.94 82 SER A N 1
ATOM 585 C CA . SER A 1 82 ? 1.384 6.133 2.031 1.00 96.94 82 SER A CA 1
ATOM 586 C C . SER A 1 82 ? -0.097 5.811 2.208 1.00 96.94 82 SER A C 1
ATOM 588 O O . SER A 1 82 ? -0.852 6.544 2.849 1.00 96.94 82 SER A O 1
ATOM 590 N N . PHE A 1 83 ? -0.508 4.692 1.629 1.00 97.69 83 PHE A N 1
ATOM 591 C CA . PHE A 1 83 ? -1.869 4.181 1.610 1.00 97.69 83 PHE A CA 1
ATOM 592 C C . PHE A 1 83 ? -1.884 2.741 2.108 1.00 97.69 83 PHE A C 1
ATOM 594 O O . PHE A 1 83 ? -0.920 2.000 1.912 1.00 97.69 83 PHE A O 1
ATOM 601 N N . VAL A 1 84 ? -3.011 2.336 2.686 1.00 97.69 84 VAL A N 1
ATOM 602 C CA . VAL A 1 84 ? -3.359 0.926 2.872 1.00 97.69 84 VAL A CA 1
ATOM 603 C C . VAL A 1 84 ? -4.508 0.604 1.932 1.00 97.69 84 VAL A C 1
ATOM 605 O O . VAL A 1 84 ? -5.472 1.368 1.842 1.00 97.69 84 VAL A O 1
ATOM 608 N N . GLY A 1 85 ? -4.398 -0.510 1.219 1.00 95.88 85 GLY A N 1
ATOM 609 C CA . GLY A 1 85 ? -5.403 -0.971 0.279 1.00 95.88 85 GLY A CA 1
ATOM 610 C C . GLY A 1 85 ? -5.881 -2.385 0.552 1.00 95.88 85 GLY A C 1
ATOM 611 O O . GLY A 1 85 ? -5.176 -3.193 1.152 1.00 95.88 85 GLY A O 1
ATOM 612 N N . VAL A 1 86 ? -7.083 -2.675 0.067 1.00 95.56 86 VAL A N 1
ATOM 613 C CA . VAL A 1 86 ? -7.657 -4.018 -0.014 1.00 95.56 86 VAL A CA 1
ATOM 614 C C . VAL A 1 86 ? -7.812 -4.350 -1.490 1.00 95.56 86 VAL A C 1
ATOM 616 O O . VAL A 1 86 ? -8.463 -3.604 -2.221 1.00 95.56 86 VAL A O 1
ATOM 619 N N . VAL A 1 87 ? -7.218 -5.458 -1.915 1.00 94.44 87 VAL A N 1
ATOM 620 C CA . VAL A 1 87 ? -7.262 -5.964 -3.284 1.00 94.44 87 VAL A CA 1
ATOM 621 C C . VAL A 1 87 ? -8.087 -7.247 -3.317 1.00 94.44 87 VAL A C 1
ATOM 623 O O . VAL A 1 87 ? -7.803 -8.214 -2.602 1.00 94.44 87 VAL A O 1
ATOM 626 N N . ASP A 1 88 ? -9.099 -7.260 -4.180 1.00 91.75 88 ASP A N 1
ATOM 627 C CA . ASP A 1 88 ? -9.857 -8.453 -4.533 1.00 91.75 88 ASP A CA 1
ATOM 628 C C . ASP A 1 88 ? -9.297 -9.035 -5.837 1.00 91.75 88 ASP A C 1
ATOM 630 O O . ASP A 1 88 ? -9.457 -8.473 -6.921 1.00 91.75 88 ASP A O 1
ATOM 634 N N . LEU A 1 89 ? -8.603 -10.169 -5.734 1.00 90.69 89 LEU A N 1
ATOM 635 C CA . LEU A 1 89 ? -7.931 -10.810 -6.871 1.00 90.69 89 LEU A CA 1
ATOM 636 C C . LEU A 1 89 ? -8.897 -11.513 -7.841 1.00 90.69 89 LEU A C 1
ATOM 638 O O . LEU A 1 89 ? -8.495 -11.862 -8.959 1.00 90.69 89 LEU A O 1
ATOM 642 N N . ALA A 1 90 ? -10.132 -11.781 -7.408 1.00 88.31 90 ALA A N 1
ATOM 643 C CA . ALA A 1 90 ? -11.159 -12.408 -8.232 1.00 88.31 90 ALA A CA 1
ATOM 644 C C . ALA A 1 90 ? -11.916 -11.345 -9.032 1.00 88.31 90 ALA A C 1
ATOM 646 O O . ALA A 1 90 ? -12.050 -11.480 -10.246 1.00 88.31 90 ALA A O 1
ATOM 647 N N . ALA A 1 91 ? -12.338 -10.269 -8.365 1.00 90.31 91 ALA A N 1
ATOM 648 C CA . ALA A 1 91 ? -12.997 -9.132 -9.003 1.00 90.31 91 ALA A CA 1
ATOM 649 C C . ALA A 1 91 ? -12.019 -8.192 -9.733 1.00 90.31 91 ALA A C 1
ATOM 651 O O . ALA A 1 91 ? -12.456 -7.357 -10.520 1.00 90.31 91 ALA A O 1
ATOM 652 N N . GLN A 1 92 ? -10.712 -8.318 -9.474 1.00 91.00 92 GLN A N 1
ATOM 653 C CA . GLN A 1 92 ? -9.663 -7.417 -9.963 1.00 91.00 92 GLN A CA 1
ATOM 654 C C . GLN A 1 92 ? -9.951 -5.949 -9.608 1.00 91.00 92 GLN A C 1
ATOM 656 O O . GLN A 1 92 ? -9.774 -5.035 -10.411 1.00 91.00 92 GLN A O 1
ATOM 661 N N . THR A 1 93 ? -10.394 -5.725 -8.373 1.00 91.62 93 THR A N 1
ATOM 662 C CA . THR A 1 93 ? -10.659 -4.393 -7.829 1.00 91.62 93 THR A CA 1
ATOM 663 C C . THR A 1 93 ? -9.732 -4.104 -6.660 1.00 91.62 93 THR A C 1
ATOM 665 O O . THR A 1 93 ? -9.252 -5.010 -5.974 1.00 91.62 93 THR A O 1
ATOM 668 N N . ALA A 1 94 ? -9.467 -2.822 -6.434 1.00 93.69 94 ALA A N 1
ATOM 669 C CA . ALA A 1 94 ? -8.705 -2.365 -5.289 1.00 93.69 94 ALA A CA 1
ATOM 670 C C . ALA A 1 94 ? -9.344 -1.102 -4.712 1.00 93.69 94 ALA A C 1
ATOM 672 O O . ALA A 1 94 ? -9.877 -0.265 -5.439 1.00 93.69 94 ALA A O 1
ATOM 673 N N . THR A 1 95 ? -9.318 -0.969 -3.392 1.00 95.12 95 THR A N 1
ATOM 674 C CA . THR A 1 95 ? -9.758 0.240 -2.687 1.00 95.12 95 THR A CA 1
ATOM 675 C C . THR A 1 95 ? -8.6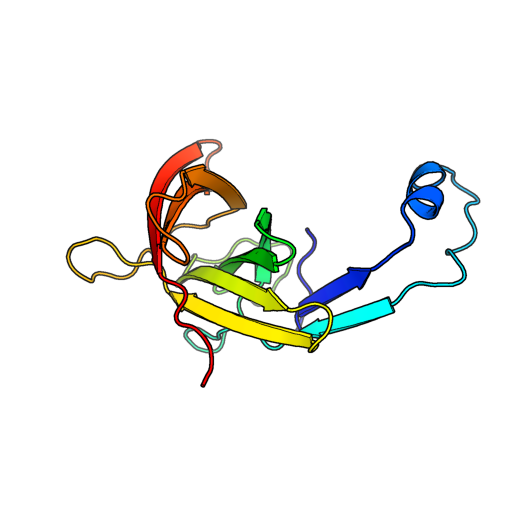76 0.646 -1.708 1.00 95.12 95 THR A C 1
ATOM 677 O O . THR A 1 95 ? -8.123 -0.212 -1.027 1.00 95.12 95 THR A O 1
ATOM 680 N N . PHE A 1 96 ? -8.384 1.943 -1.636 1.00 96.81 96 PHE A N 1
ATOM 681 C CA . PHE A 1 96 ? -7.283 2.486 -0.847 1.00 96.81 96 PHE A CA 1
ATOM 682 C C . PHE A 1 96 ? -7.760 3.577 0.104 1.00 96.81 96 PHE A C 1
ATOM 684 O O . PHE A 1 96 ? -8.616 4.390 -0.242 1.00 96.81 96 PHE A O 1
ATOM 691 N N . ALA A 1 97 ? -7.141 3.628 1.278 1.00 97.06 97 ALA A N 1
ATOM 692 C CA . ALA A 1 97 ? -7.255 4.720 2.230 1.00 97.06 97 ALA A CA 1
ATOM 693 C C . ALA A 1 97 ? -5.870 5.330 2.466 1.00 97.06 97 ALA A C 1
ATOM 695 O O . ALA A 1 97 ? -4.893 4.605 2.673 1.00 97.06 97 ALA A O 1
ATOM 696 N N . ARG A 1 98 ? -5.776 6.665 2.429 1.00 97.69 98 ARG A N 1
ATOM 697 C CA . ARG A 1 98 ? -4.530 7.373 2.756 1.00 97.69 98 ARG A CA 1
ATOM 698 C C . ARG A 1 98 ? -4.274 7.260 4.254 1.00 97.69 98 ARG A C 1
ATOM 700 O O . ARG A 1 98 ? -5.185 7.479 5.050 1.00 97.69 98 ARG A O 1
ATOM 707 N N . LEU A 1 99 ? -3.038 6.958 4.630 1.00 97.94 99 LEU A N 1
ATOM 708 C CA . LEU A 1 99 ? -2.626 6.977 6.025 1.00 97.94 99 LEU A CA 1
ATOM 709 C C . LEU A 1 99 ? -2.585 8.415 6.543 1.00 97.94 99 LEU A C 1
ATOM 711 O O . LEU A 1 99 ? -2.068 9.332 5.897 1.00 97.94 99 LEU A O 1
ATOM 715 N N . ALA A 1 100 ? -3.118 8.590 7.742 1.00 97.88 100 ALA A N 1
ATOM 716 C CA . ALA A 1 100 ? -3.115 9.842 8.469 1.00 97.88 100 ALA A CA 1
ATOM 717 C C . ALA A 1 100 ? -2.853 9.565 9.948 1.00 97.88 100 ALA A C 1
ATOM 719 O O . ALA A 1 100 ? -3.176 8.495 10.468 1.00 97.88 100 ALA A O 1
ATOM 720 N N . TRP A 1 101 ? -2.272 10.548 10.620 1.00 97.06 101 TRP A N 1
ATOM 721 C CA . TRP A 1 101 ? -2.193 10.575 12.069 1.00 97.06 101 TRP A CA 1
ATOM 722 C C . TRP A 1 101 ? -3.588 10.733 12.680 1.00 97.06 101 TRP A C 1
ATOM 724 O O . TRP A 1 101 ? -4.528 11.181 12.023 1.00 97.06 101 TRP A O 1
ATOM 734 N N . ALA A 1 102 ? -3.719 10.411 13.968 1.00 94.81 102 ALA A N 1
ATOM 735 C CA . ALA A 1 102 ? -4.989 10.523 14.690 1.00 94.81 102 ALA A CA 1
ATOM 736 C C . ALA A 1 102 ? -5.556 11.959 14.719 1.00 94.81 102 ALA A C 1
ATOM 738 O O . ALA A 1 102 ? -6.757 12.143 14.887 1.00 94.81 102 ALA A O 1
ATOM 739 N N . ASP A 1 103 ? -4.704 12.970 14.530 1.00 96.38 103 ASP A N 1
ATOM 740 C CA . ASP A 1 103 ? -5.093 14.380 14.412 1.00 96.38 103 ASP A CA 1
ATOM 741 C C . ASP A 1 103 ? -5.521 14.792 12.987 1.00 96.38 103 ASP A C 1
ATOM 743 O O . ASP A 1 103 ? -5.822 15.958 12.741 1.00 96.38 103 ASP A O 1
ATOM 747 N N . GLY A 1 104 ? -5.555 13.846 12.044 1.00 96.31 104 GLY A N 1
ATOM 748 C CA . GLY A 1 104 ? -5.959 14.057 10.656 1.00 96.31 104 GLY A CA 1
ATOM 749 C C . GLY A 1 104 ? -4.846 14.548 9.729 1.00 96.31 104 GLY A C 1
ATOM 750 O O . GLY A 1 104 ? -5.067 14.627 8.519 1.00 96.31 104 GLY A O 1
ATOM 751 N N . ARG A 1 105 ? -3.641 14.849 10.234 1.00 97.62 105 ARG A N 1
ATOM 752 C CA . ARG A 1 105 ? -2.505 15.192 9.367 1.00 97.62 105 ARG A CA 1
ATOM 753 C C . ARG A 1 105 ? -2.093 13.980 8.538 1.00 97.62 105 ARG A C 1
ATOM 755 O O . ARG A 1 105 ? -1.999 12.870 9.055 1.00 97.62 105 ARG A O 1
ATOM 762 N N . ALA A 1 106 ? -1.799 14.195 7.258 1.00 96.44 106 ALA A N 1
ATOM 763 C CA . ALA A 1 106 ? -1.323 13.129 6.383 1.00 96.44 106 ALA A CA 1
ATOM 764 C C . ALA A 1 106 ? -0.017 12.510 6.911 1.00 96.44 106 ALA A C 1
ATOM 766 O O . ALA A 1 106 ? 0.879 13.222 7.371 1.00 96.44 106 ALA A O 1
ATOM 767 N N . TYR A 1 107 ? 0.098 11.187 6.811 1.00 96.19 107 TYR A N 1
ATOM 768 C CA . TYR A 1 107 ? 1.354 10.492 7.062 1.00 96.19 107 TYR A CA 1
ATOM 769 C C . TYR A 1 107 ? 2.257 10.605 5.826 1.00 96.19 107 TYR A C 1
ATOM 771 O O . TYR A 1 107 ? 1.843 10.227 4.729 1.00 96.19 107 TYR A O 1
ATOM 779 N N . LEU A 1 108 ? 3.473 11.129 6.008 1.00 94.25 108 LEU A N 1
ATOM 780 C CA . LEU A 1 108 ? 4.435 11.412 4.930 1.00 94.25 108 LEU A CA 1
ATOM 781 C C . LEU A 1 108 ? 5.624 10.438 4.892 1.00 94.25 108 LEU A C 1
ATOM 783 O O . LEU A 1 108 ? 6.587 10.686 4.183 1.00 94.25 108 LEU A O 1
ATOM 787 N N . GLY A 1 109 ? 5.586 9.348 5.660 1.00 92.44 109 GLY A N 1
ATOM 788 C CA . GLY A 1 109 ? 6.631 8.324 5.600 1.00 92.44 109 GLY A CA 1
ATOM 789 C C . GLY A 1 109 ? 6.321 7.220 4.592 1.00 92.44 109 GLY A C 1
ATOM 790 O O . GLY A 1 109 ? 5.168 7.030 4.174 1.00 92.44 109 GLY A O 1
ATOM 791 N N . LYS A 1 110 ? 7.361 6.474 4.219 1.00 92.62 110 LYS A N 1
ATOM 792 C CA . LYS A 1 110 ? 7.290 5.327 3.313 1.00 92.62 110 LYS A CA 1
ATOM 793 C C . LYS A 1 110 ? 6.976 4.071 4.108 1.00 92.62 110 LYS A C 1
ATOM 795 O O . LYS A 1 110 ? 7.691 3.736 5.043 1.00 92.62 110 LYS A O 1
ATOM 800 N N . VAL A 1 111 ? 5.892 3.383 3.768 1.00 95.69 111 VAL A N 1
ATOM 801 C CA . VAL A 1 111 ? 5.515 2.132 4.437 1.00 95.69 111 VAL A CA 1
ATOM 802 C C . VAL A 1 111 ? 5.888 0.981 3.526 1.00 95.69 111 VAL A C 1
ATOM 804 O O . VAL A 1 111 ? 5.329 0.884 2.442 1.00 95.69 111 VAL A O 1
ATOM 807 N N . GLU A 1 112 ? 6.777 0.096 3.961 1.00 92.06 112 GLU A N 1
ATOM 808 C CA . GLU A 1 112 ? 7.288 -1.026 3.152 1.00 92.06 112 GLU A CA 1
ATOM 809 C C . GLU A 1 112 ? 6.878 -2.399 3.698 1.00 92.06 112 GLU A C 1
ATOM 811 O O . GLU A 1 112 ? 7.025 -3.429 3.041 1.00 92.06 112 GLU A O 1
ATOM 816 N N . GLY A 1 113 ? 6.320 -2.431 4.907 1.00 93.12 113 GLY A N 1
ATOM 817 C CA . GLY A 1 113 ? 5.825 -3.652 5.525 1.00 93.12 113 GLY A CA 1
ATOM 818 C C . GLY A 1 113 ? 4.463 -3.450 6.160 1.00 93.12 113 GLY A C 1
ATOM 819 O O . GLY A 1 113 ? 4.182 -2.403 6.746 1.00 93.12 113 GLY A O 1
ATOM 820 N N . LEU A 1 114 ? 3.633 -4.489 6.092 1.00 96.31 114 LEU A N 1
ATOM 821 C CA . LEU A 1 114 ? 2.420 -4.586 6.890 1.00 96.31 114 LEU A CA 1
ATOM 822 C C . LEU A 1 114 ? 2.175 -6.014 7.373 1.00 96.31 114 LEU A C 1
ATOM 824 O O . LEU A 1 114 ? 2.436 -6.989 6.671 1.00 96.31 114 LEU A O 1
ATOM 828 N N . ALA A 1 115 ? 1.591 -6.114 8.559 1.00 96.56 115 ALA A N 1
ATOM 829 C CA . ALA A 1 115 ? 1.003 -7.329 9.094 1.00 96.56 115 ALA A CA 1
ATOM 830 C C . ALA A 1 115 ? -0.286 -6.988 9.846 1.00 96.56 115 ALA A C 1
ATOM 832 O O . ALA A 1 115 ? -0.418 -5.908 10.423 1.00 96.56 115 ALA A O 1
ATOM 833 N N . VAL A 1 116 ? -1.237 -7.920 9.880 1.00 96.19 116 VAL A N 1
ATOM 834 C CA . VAL A 1 116 ? -2.410 -7.795 10.751 1.00 96.19 116 VAL A CA 1
ATOM 835 C C . VAL A 1 116 ? -2.003 -8.227 12.157 1.00 96.19 116 VAL A C 1
ATOM 837 O O . VAL A 1 116 ? -1.650 -9.384 12.375 1.00 96.19 116 VAL A O 1
ATOM 840 N N . ARG A 1 117 ? -2.040 -7.300 13.119 1.00 95.75 117 ARG A N 1
ATOM 841 C CA . ARG A 1 117 ? -1.722 -7.580 14.527 1.00 95.75 117 ARG A CA 1
ATOM 842 C C . ARG A 1 117 ? -2.884 -8.277 15.228 1.00 95.75 117 ARG A C 1
ATOM 844 O O . ARG A 1 117 ? -2.670 -9.201 16.007 1.00 95.75 117 ARG A O 1
ATOM 851 N N . ARG A 1 118 ? -4.111 -7.821 14.963 1.00 95.12 118 ARG A N 1
ATOM 852 C CA . ARG A 1 118 ? -5.364 -8.432 15.434 1.00 95.12 118 ARG A CA 1
ATOM 853 C C . ARG A 1 118 ? -6.556 -7.927 14.627 1.00 95.12 118 ARG A C 1
ATOM 855 O O . ARG A 1 118 ? -6.504 -6.850 14.037 1.00 95.12 118 ARG A O 1
ATOM 862 N N . THR A 1 119 ? -7.649 -8.677 14.697 1.00 94.50 119 THR A N 1
ATOM 863 C CA . THR A 1 119 ? -8.949 -8.330 14.110 1.00 94.50 119 THR A CA 1
ATOM 864 C C . THR A 1 119 ? -9.976 -8.263 15.244 1.00 94.50 119 THR A C 1
ATOM 866 O O . THR A 1 119 ? -10.542 -9.296 15.599 1.00 94.50 119 THR A O 1
ATOM 869 N N . PRO A 1 120 ? -10.170 -7.098 15.900 1.00 91.19 120 PRO A N 1
ATOM 870 C CA . PRO A 1 120 ? -11.040 -7.006 17.075 1.00 91.19 120 PRO A CA 1
ATOM 871 C C . PRO A 1 120 ? -12.500 -7.356 16.774 1.00 91.19 120 PRO A C 1
ATOM 873 O O . PRO A 1 120 ? -13.179 -7.953 17.6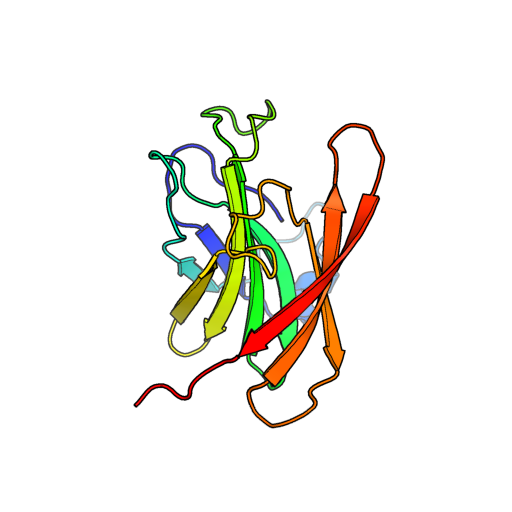03 1.00 91.19 120 PRO A O 1
ATOM 876 N N . THR A 1 121 ? -12.978 -6.978 15.587 1.00 91.81 121 THR A N 1
ATOM 877 C CA . THR A 1 121 ? -14.309 -7.317 15.069 1.00 91.81 121 THR A CA 1
ATOM 878 C C . THR A 1 121 ? -14.228 -7.509 13.551 1.00 91.81 121 THR A C 1
ATOM 880 O O . THR A 1 121 ? -13.277 -7.018 12.936 1.00 91.81 121 THR A O 1
ATOM 883 N N . PRO A 1 122 ? -15.186 -8.211 12.917 1.00 89.69 122 PRO A N 1
ATOM 884 C CA . PRO A 1 122 ? -15.195 -8.380 11.465 1.00 89.69 122 PRO A CA 1
ATOM 885 C C . PRO A 1 122 ? -15.092 -7.040 10.723 1.00 89.69 122 PRO A C 1
ATOM 887 O O . PRO A 1 122 ? -15.839 -6.105 11.009 1.00 89.69 122 PRO A O 1
ATOM 890 N N . GLY A 1 123 ? -14.148 -6.944 9.783 1.00 88.88 123 GLY A N 1
ATOM 891 C CA . GLY A 1 123 ? -13.884 -5.725 9.013 1.00 88.88 123 GLY A CA 1
ATOM 892 C C . GLY A 1 123 ? -13.097 -4.640 9.757 1.00 88.88 123 GLY A C 1
ATOM 893 O O . GLY A 1 123 ? -12.818 -3.600 9.166 1.00 88.88 123 GLY A O 1
ATOM 894 N N . GLN A 1 124 ? -12.710 -4.851 11.019 1.00 94.50 124 GLN A N 1
ATOM 895 C CA . GLN A 1 124 ? -11.798 -3.965 11.744 1.00 94.50 124 GLN A CA 1
ATOM 896 C C . GLN A 1 124 ? -10.468 -4.669 11.973 1.00 94.50 124 GLN A C 1
ATOM 898 O O . GLN A 1 124 ? -10.405 -5.682 12.667 1.00 94.50 124 GLN A O 1
ATOM 903 N N . HIS A 1 125 ? -9.400 -4.105 11.426 1.00 95.38 125 HIS A N 1
ATOM 904 C CA . HIS A 1 125 ? -8.056 -4.644 11.552 1.00 95.38 125 HIS A CA 1
ATOM 905 C C . HIS A 1 125 ? -7.154 -3.624 12.216 1.00 95.38 125 HIS A C 1
ATOM 907 O O . HIS A 1 125 ? -7.129 -2.450 11.854 1.00 95.38 125 HIS A O 1
ATOM 913 N N . GLU A 1 126 ? -6.377 -4.095 13.175 1.00 97.31 126 GLU A N 1
ATOM 914 C CA . GLU A 1 126 ? -5.242 -3.352 13.674 1.00 97.31 126 GLU A CA 1
ATOM 915 C C . GLU A 1 126 ? -3.997 -3.850 12.949 1.00 97.31 126 GLU A C 1
ATOM 917 O O . GLU A 1 126 ? -3.679 -5.042 12.972 1.00 97.31 126 GLU A O 1
ATOM 922 N N . LEU A 1 127 ? -3.311 -2.933 12.282 1.00 97.50 127 LEU A N 1
ATOM 923 C CA . LEU A 1 127 ? -2.157 -3.211 11.449 1.00 97.50 127 LEU A CA 1
ATOM 924 C C . LEU A 1 127 ? -0.883 -2.822 12.189 1.00 97.50 127 LEU A C 1
ATOM 926 O O . LEU A 1 127 ? -0.823 -1.769 12.822 1.00 97.50 127 LEU A O 1
ATOM 930 N N . LEU A 1 128 ? 0.138 -3.663 12.069 1.00 97.75 128 LEU A N 1
ATOM 931 C CA . LEU A 1 128 ? 1.518 -3.302 12.349 1.00 97.75 128 LEU A CA 1
ATOM 932 C C . LEU A 1 128 ? 2.171 -2.935 11.019 1.00 97.75 128 LEU A C 1
ATOM 934 O O . LEU A 1 128 ? 2.263 -3.781 10.131 1.00 97.75 128 LEU A O 1
ATOM 938 N N . LEU A 1 129 ? 2.593 -1.685 10.887 1.00 97.56 129 LEU A N 1
ATOM 939 C CA . LEU A 1 129 ? 3.267 -1.166 9.704 1.00 97.56 129 LEU A CA 1
ATOM 940 C C . LEU A 1 129 ? 4.753 -0.982 10.003 1.00 97.56 129 LEU A C 1
ATOM 942 O O . LEU A 1 129 ? 5.109 -0.613 11.122 1.00 97.56 129 LEU A O 1
ATOM 946 N N . VAL A 1 130 ? 5.603 -1.208 9.007 1.00 96.12 130 VAL A N 1
ATOM 947 C CA . VAL A 1 130 ? 7.047 -0.950 9.086 1.00 96.12 130 VAL A CA 1
ATOM 948 C C . VAL A 1 130 ? 7.406 0.094 8.045 1.00 96.12 130 VAL A C 1
ATOM 950 O O . VAL A 1 130 ? 6.991 -0.013 6.888 1.00 96.12 130 VAL A O 1
ATOM 953 N N . THR A 1 131 ? 8.145 1.110 8.477 1.00 94.00 131 THR A N 1
ATOM 954 C CA . THR A 1 131 ? 8.507 2.262 7.653 1.00 94.00 131 THR A CA 1
ATOM 955 C C . THR A 1 131 ? 10.015 2.416 7.611 1.00 94.00 131 THR A C 1
ATOM 957 O O . THR A 1 131 ? 10.648 2.326 8.664 1.00 94.00 131 THR A O 1
ATOM 960 N N . ASP A 1 132 ? 10.554 2.662 6.423 1.00 85.06 132 ASP A N 1
ATOM 961 C CA . ASP A 1 132 ? 11.957 3.021 6.206 1.00 85.06 132 ASP A CA 1
ATOM 962 C C . ASP A 1 132 ? 12.103 4.550 6.270 1.00 85.06 132 ASP A C 1
ATOM 964 O O . ASP A 1 132 ? 11.170 5.283 5.923 1.00 85.06 132 ASP A O 1
ATOM 968 N N . ASP A 1 133 ? 13.235 5.025 6.782 1.00 80.81 133 ASP A N 1
ATOM 969 C CA . ASP A 1 133 ? 13.595 6.447 6.827 1.00 80.81 133 ASP A CA 1
ATOM 970 C C . ASP A 1 133 ? 14.660 6.839 5.791 1.00 80.81 133 ASP A C 1
ATOM 972 O O . ASP A 1 133 ? 15.173 7.962 5.834 1.00 80.81 133 ASP A O 1
ATOM 976 N N . ASP A 1 134 ? 14.992 5.911 4.887 1.00 73.81 134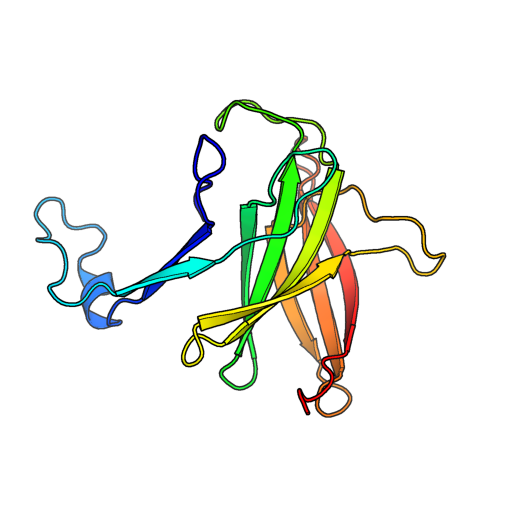 ASP A N 1
ATOM 977 C CA . ASP A 1 134 ? 16.025 6.014 3.850 1.00 73.81 134 ASP A CA 1
ATOM 978 C C . ASP A 1 134 ? 17.437 6.311 4.423 1.00 73.81 134 ASP A C 1
ATOM 980 O O . ASP A 1 134 ? 18.389 6.589 3.692 1.00 73.81 134 ASP A O 1
ATOM 984 N N . GLN A 1 135 ? 17.606 6.233 5.750 1.00 78.50 135 GLN A N 1
ATOM 985 C CA . GLN A 1 135 ? 18.861 6.430 6.487 1.00 78.50 135 GLN A CA 1
ATOM 986 C C . GLN A 1 135 ? 19.287 5.160 7.241 1.00 78.50 135 GLN A C 1
ATOM 988 O O . GLN A 1 135 ? 20.218 5.186 8.052 1.00 78.50 135 GLN A O 1
ATOM 993 N N . GLY A 1 136 ? 18.640 4.029 6.944 1.00 75.81 136 GLY A N 1
ATOM 994 C CA . GLY A 1 136 ? 18.908 2.726 7.550 1.00 75.81 136 GLY A CA 1
ATOM 995 C C . GLY A 1 136 ? 18.200 2.502 8.888 1.00 75.81 136 GLY A C 1
ATOM 996 O O . GLY A 1 136 ? 18.455 1.491 9.547 1.00 75.81 136 GLY A O 1
ATOM 997 N N . GLY A 1 137 ? 17.330 3.423 9.304 1.00 85.25 137 GLY A N 1
ATOM 998 C CA . GLY A 1 137 ? 16.427 3.250 10.427 1.00 85.25 137 GLY A CA 1
ATOM 999 C C . GLY A 1 137 ? 15.098 2.640 9.989 1.00 85.25 137 GLY A C 1
ATOM 1000 O O . GLY A 1 137 ? 14.664 2.735 8.846 1.00 85.25 137 GLY A O 1
ATOM 1001 N N . SER A 1 138 ? 14.410 1.989 10.925 1.00 90.69 138 SER A N 1
ATOM 1002 C CA . SER A 1 138 ? 13.041 1.533 10.693 1.00 90.69 138 SER A CA 1
ATOM 1003 C C . SER A 1 138 ? 12.165 1.858 11.886 1.00 90.69 138 SER A C 1
ATOM 1005 O O . SER A 1 138 ? 12.558 1.657 13.037 1.00 90.69 138 SER A O 1
ATOM 1007 N N . THR A 1 139 ? 10.955 2.334 11.612 1.00 93.69 139 THR A N 1
ATOM 1008 C CA . THR A 1 139 ? 9.952 2.620 12.641 1.00 93.69 139 THR A CA 1
ATOM 1009 C C . THR A 1 139 ? 8.750 1.706 12.464 1.00 93.69 139 THR A C 1
ATOM 1011 O O . THR A 1 139 ? 8.241 1.517 11.361 1.00 93.69 139 THR A O 1
ATOM 1014 N N . ALA A 1 140 ? 8.279 1.137 13.572 1.00 95.19 140 ALA A N 1
ATOM 1015 C CA . ALA A 1 140 ? 7.024 0.405 13.606 1.00 95.19 140 ALA A CA 1
ATOM 1016 C C . ALA A 1 140 ? 5.874 1.348 13.981 1.00 95.19 140 ALA A C 1
ATOM 1018 O O . ALA A 1 140 ? 5.952 2.064 14.981 1.00 95.19 140 ALA A O 1
ATOM 1019 N N . LEU A 1 141 ? 4.789 1.315 13.211 1.00 96.12 141 LEU A N 1
ATOM 1020 C CA . LEU A 1 141 ? 3.568 2.075 13.470 1.00 96.12 141 LEU A CA 1
ATOM 1021 C C . LEU A 1 141 ? 2.391 1.131 13.685 1.00 96.12 141 LEU A C 1
ATOM 1023 O O . LEU A 1 141 ? 2.341 0.034 13.130 1.00 96.12 141 LEU A O 1
ATOM 1027 N N . VAL A 1 142 ? 1.414 1.584 14.464 1.00 97.31 142 VAL A N 1
ATOM 10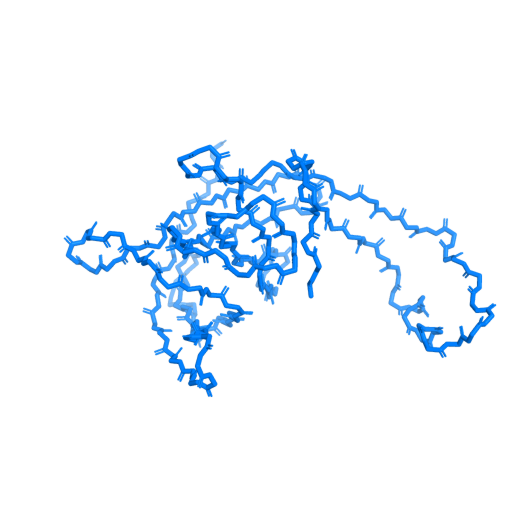28 C CA . VAL A 1 142 ? 0.122 0.909 14.591 1.00 97.31 142 VAL A CA 1
ATOM 1029 C C . VAL A 1 142 ? -0.925 1.750 13.883 1.00 97.31 142 VAL A C 1
ATOM 1031 O O . VAL A 1 142 ? -1.023 2.949 14.136 1.00 97.31 142 VAL A O 1
ATOM 1034 N N . ALA A 1 143 ? -1.703 1.117 13.011 1.00 97.19 143 ALA A N 1
ATOM 1035 C CA . ALA A 1 143 ? -2.796 1.759 12.294 1.00 97.19 143 ALA A CA 1
ATOM 1036 C C . ALA A 1 143 ? -4.096 0.970 12.468 1.00 97.19 143 A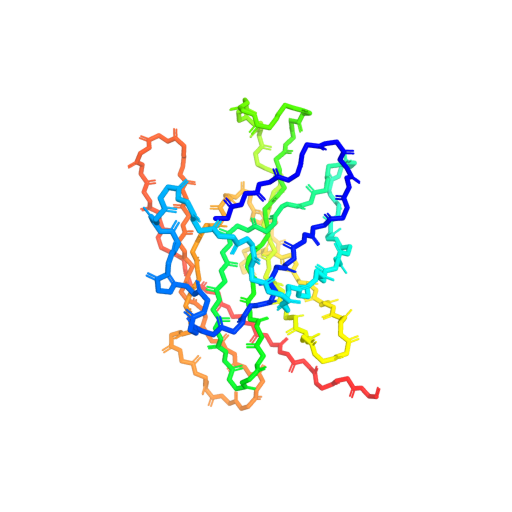LA A C 1
ATOM 1038 O O . ALA A 1 143 ? -4.086 -0.257 12.557 1.00 97.19 143 ALA A O 1
ATOM 1039 N N . GLU A 1 144 ? -5.222 1.676 12.481 1.00 97.06 144 GLU A N 1
ATOM 1040 C CA . GLU A 1 144 ? -6.549 1.066 12.425 1.00 97.06 144 GLU A CA 1
ATOM 1041 C C . GLU A 1 144 ? -7.076 1.122 10.991 1.00 97.06 144 GLU A C 1
ATOM 1043 O O . GLU A 1 144 ? -7.112 2.185 10.371 1.00 97.06 144 GLU A O 1
ATOM 1048 N N . LEU A 1 145 ? -7.522 -0.020 10.477 1.00 95.44 145 LEU A N 1
ATOM 1049 C CA . LEU A 1 145 ? -8.199 -0.139 9.194 1.00 95.44 145 LEU A CA 1
ATOM 1050 C C . LEU A 1 145 ? -9.632 -0.616 9.423 1.00 95.44 145 LEU A C 1
ATOM 1052 O O . LEU A 1 145 ? -9.864 -1.620 10.097 1.00 95.44 145 LEU A O 1
ATOM 1056 N N . ARG A 1 146 ? -10.593 0.078 8.810 1.00 94.06 146 ARG A N 1
ATOM 1057 C CA . ARG A 1 146 ? -11.994 -0.347 8.758 1.00 94.06 146 ARG A CA 1
ATOM 1058 C C . ARG A 1 146 ? -12.395 -0.583 7.313 1.00 94.06 146 ARG A C 1
ATOM 1060 O O . ARG A 1 146 ? -12.346 0.333 6.499 1.00 94.06 146 ARG A O 1
ATOM 1067 N N . ILE A 1 147 ? -12.793 -1.811 7.015 1.00 88.38 147 ILE A N 1
ATOM 1068 C CA . ILE A 1 147 ? -13.273 -2.236 5.707 1.00 88.38 147 ILE A CA 1
ATOM 1069 C C . ILE A 1 147 ? -14.793 -2.297 5.793 1.00 88.38 147 ILE A C 1
ATOM 1071 O O . ILE A 1 147 ? -15.359 -3.142 6.486 1.00 88.38 147 ILE A O 1
ATOM 1075 N N . SER A 1 148 ? -15.464 -1.381 5.106 1.00 81.69 148 SER A N 1
ATOM 1076 C CA . SER A 1 148 ? -16.911 -1.454 4.928 1.00 81.69 148 SER A CA 1
ATOM 1077 C C . SER A 1 148 ? -17.239 -2.500 3.865 1.00 81.69 148 SER A C 1
ATOM 1079 O O . SER A 1 148 ? -16.553 -2.582 2.846 1.00 81.69 148 SER A O 1
ATOM 1081 N N . ALA A 1 149 ? -18.289 -3.293 4.084 1.00 64.75 149 ALA A N 1
ATOM 1082 C CA . ALA A 1 149 ? -18.825 -4.137 3.026 1.00 64.75 149 ALA A CA 1
ATOM 1083 C C . ALA A 1 149 ? -19.281 -3.246 1.862 1.00 64.75 149 ALA A C 1
ATOM 1085 O O . ALA A 1 149 ? -19.982 -2.252 2.073 1.00 64.75 149 ALA A O 1
ATOM 1086 N N . SER A 1 150 ? -18.856 -3.586 0.649 1.00 57.31 150 SER A N 1
ATOM 1087 C CA . SER A 1 150 ? -19.415 -3.017 -0.575 1.00 57.31 150 SER A CA 1
ATOM 1088 C C . SER A 1 150 ? -20.910 -3.354 -0.606 1.00 57.31 150 SER A C 1
ATOM 1090 O O . SER A 1 150 ? -21.257 -4.522 -0.419 1.00 57.31 150 SER A O 1
ATOM 1092 N N . GLN A 1 151 ? -21.775 -2.347 -0.762 1.00 33.75 151 GLN A N 1
ATOM 1093 C CA . GLN A 1 151 ? -23.196 -2.565 -1.067 1.00 33.75 151 GLN A CA 1
ATOM 1094 C C . GLN A 1 151 ? -23.362 -3.081 -2.494 1.00 33.75 151 GLN A C 1
ATOM 1096 O O . GLN A 1 151 ? -22.563 -2.647 -3.357 1.00 33.75 151 GLN A O 1
#

Sequence (151 aa):
MQRSVGGGPAVLFALPLEALTHLFEPRWAAPGAVRMLAFELPVLEGYAAGFSGATFVDNKLLVTASVEATADAVADGAVLGSFVGVVDLAAQTATFARLAWADGRAYLGKVEGLAVRRTPTPGQHELLLVTDDDQGGSTALVAELRISASQ

Secondary structure (DSSP, 8-state):
--PPSSSPPEEEEE--GGGGGGTT-TTPPPPS-PEEEEE---EETTEEPEEEEEEEETTEEEEEEEEEE-S-SSSPPEEEEEEEEEEETTTTEEEEEE-B-TTSPBP-SEEEEEEEEEEEETTEEEEEEEEE-SSS-EEEEEEEEE-PPP-